Protein AF-A0A2X2TYK4-F1 (afdb_monomer_lite)

Sequence (127 aa):
MLWRKKDFTVAEMEEMENTLRNSKLYLLKLSADDEDLSEKLGLKVEYVTNMADDNEAELIPIDDSNYYGLIRLRKELKKHKFAYIHEIIHYIFDVGYGNKVDECFFRKKKGKTNSHEEQRTSTALPK

Secondary structure (DSSP, 8-state):
---------HHHHHHHHHHHHTSHHHHTT--TT-TTHHHHTTEEEEEES-S-TTEEEEEE--S-TT-SEEEEEEGGGGG-HHHHHHHHHHHHHHT-TT----S-EEEEPTTT---HHHHHHGGGS--

pLDDT: mean 83.26, std 15.0, range [35.66, 97.06]

Foldseek 3Di:
DPDDDDDDDPVRVVVVVVCCCPDPVNVLVDDLPDPCRQLSQQEAEEADQPDDPFFAKKWAFDPDPSHLTYIYGHNVCPVPSVVVVLVVVVCCVVANGPHHHPHMDTQGDAPSDPDPVSNVSNVPDDD

Structure (mmCIF, N/CA/C/O backbone):
data_AF-A0A2X2TYK4-F1
#
_entry.id   AF-A0A2X2TYK4-F1
#
loop_
_atom_site.group_PDB
_atom_site.id
_atom_site.type_symbol
_atom_site.label_atom_id
_atom_site.label_alt_id
_atom_site.label_comp_id
_atom_site.label_asym_id
_atom_site.label_entity_id
_atom_site.label_seq_id
_atom_site.pdbx_PDB_ins_code
_atom_site.Cartn_x
_atom_site.Cartn_y
_atom_site.Cartn_z
_atom_site.occupancy
_atom_site.B_iso_or_equiv
_atom_site.auth_seq_id
_atom_site.auth_comp_id
_atom_site.auth_asym_id
_atom_site.auth_atom_id
_atom_site.pdbx_PDB_model_num
ATOM 1 N N . MET A 1 1 ? -25.937 20.714 -7.834 1.00 42.22 1 MET A N 1
ATOM 2 C CA . MET A 1 1 ? -26.138 19.981 -6.566 1.00 42.22 1 MET A CA 1
ATOM 3 C C . MET A 1 1 ? -25.609 20.865 -5.441 1.00 42.22 1 MET A C 1
ATOM 5 O O . MET A 1 1 ? -24.405 21.082 -5.386 1.00 42.22 1 MET A O 1
ATOM 9 N N . LEU A 1 2 ? -26.482 21.482 -4.636 1.00 43.94 2 LEU A N 1
ATOM 10 C CA . LEU A 1 2 ? -26.050 22.226 -3.446 1.00 43.94 2 LEU A CA 1
ATOM 11 C C . LEU A 1 2 ? -25.621 21.205 -2.388 1.00 43.94 2 LEU A C 1
ATOM 13 O O . LEU A 1 2 ? -26.457 20.480 -1.853 1.00 43.94 2 LEU A O 1
ATOM 17 N N . TRP A 1 3 ? -24.322 21.125 -2.120 1.00 50.53 3 TRP A N 1
ATOM 18 C CA . TRP A 1 3 ? -23.776 20.299 -1.050 1.00 50.53 3 TRP A CA 1
ATOM 19 C C . TRP A 1 3 ? -24.193 20.903 0.294 1.00 50.53 3 TRP A C 1
ATOM 21 O O . TRP A 1 3 ? -23.653 21.925 0.714 1.00 50.53 3 TRP A O 1
ATOM 31 N N . ARG A 1 4 ? -25.177 20.299 0.970 1.00 53.25 4 ARG A N 1
ATOM 32 C CA . ARG A 1 4 ? -25.405 20.574 2.393 1.00 53.25 4 ARG A CA 1
ATOM 33 C C . ARG A 1 4 ? -24.221 19.995 3.160 1.00 53.25 4 ARG A C 1
ATOM 35 O O . ARG A 1 4 ? -23.976 18.793 3.071 1.00 53.25 4 ARG A O 1
ATOM 42 N N . LYS A 1 5 ? -23.494 20.833 3.905 1.00 59.41 5 LYS A N 1
ATOM 43 C CA . LYS A 1 5 ? -22.609 20.330 4.960 1.00 59.41 5 LYS A CA 1
ATOM 44 C C . LYS A 1 5 ? -23.482 19.514 5.910 1.00 59.41 5 LYS A C 1
ATOM 46 O O . LYS A 1 5 ? -24.524 19.992 6.351 1.00 59.41 5 LYS A O 1
ATOM 51 N N . LYS A 1 6 ? -23.111 18.255 6.119 1.00 72.12 6 LYS A N 1
ATOM 52 C CA . LYS A 1 6 ? -23.743 17.425 7.135 1.00 72.12 6 LYS A CA 1
ATOM 53 C C . LYS A 1 6 ? -23.176 17.908 8.466 1.00 72.12 6 LYS A C 1
ATOM 55 O O . LYS A 1 6 ? -21.982 17.745 8.702 1.00 72.12 6 LYS A O 1
ATOM 60 N N . ASP A 1 7 ? -24.001 18.570 9.264 1.00 79.88 7 ASP A N 1
ATOM 61 C CA . ASP A 1 7 ? -23.618 18.960 10.616 1.00 79.88 7 ASP A CA 1
ATOM 62 C C . ASP A 1 7 ? -23.748 17.715 11.497 1.00 79.88 7 ASP A C 1
ATOM 64 O O . ASP A 1 7 ? -24.847 17.192 11.681 1.00 79.88 7 ASP A O 1
ATOM 68 N N . PHE A 1 8 ? -22.611 17.192 11.955 1.00 81.44 8 PHE A N 1
ATOM 69 C CA . PHE A 1 8 ? -22.571 16.076 12.895 1.00 81.44 8 PHE A CA 1
ATOM 70 C C . PHE A 1 8 ? -22.896 16.590 14.296 1.00 81.44 8 PHE A C 1
ATOM 72 O O . PHE A 1 8 ? -22.438 17.658 14.706 1.00 81.44 8 PHE A O 1
ATOM 79 N N . THR A 1 9 ? -23.682 15.826 15.041 1.00 91.50 9 THR A N 1
ATOM 80 C CA . THR A 1 9 ? -23.889 16.068 16.468 1.00 91.50 9 THR A CA 1
ATOM 81 C C . THR A 1 9 ? -22.605 15.788 17.251 1.00 91.50 9 THR A C 1
ATOM 83 O O . THR A 1 9 ? -21.732 15.047 16.800 1.00 91.50 9 THR A O 1
ATOM 86 N N . VAL A 1 10 ? -22.499 16.349 18.460 1.00 87.69 10 VAL A N 1
ATOM 87 C CA . VAL A 1 10 ? -21.363 16.080 19.362 1.00 87.69 10 VAL A CA 1
ATOM 88 C C . VAL A 1 10 ? -21.214 14.579 19.622 1.00 87.69 10 VAL A C 1
ATOM 90 O O . VAL A 1 10 ? -20.110 14.059 19.528 1.00 87.69 10 VAL A O 1
ATOM 93 N N . ALA A 1 11 ? -22.324 13.871 19.851 1.00 91.06 11 ALA A N 1
ATOM 94 C CA . ALA A 1 11 ? -22.314 12.426 20.076 1.00 91.06 11 ALA A CA 1
ATOM 95 C C . ALA A 1 11 ? -21.783 11.642 18.860 1.00 91.06 11 ALA A C 1
ATOM 97 O O . ALA A 1 11 ? -20.964 10.743 19.026 1.00 91.06 11 ALA A O 1
ATOM 98 N N . GLU A 1 12 ? -22.191 12.007 17.638 1.00 90.06 12 GLU A N 1
ATOM 99 C CA . GLU A 1 12 ? -21.657 11.390 16.412 1.00 90.06 12 GLU A CA 1
ATOM 100 C C . GLU A 1 12 ? -20.154 11.662 16.253 1.00 90.06 12 GLU A C 1
ATOM 102 O O . GLU A 1 12 ? -19.401 10.777 15.851 1.00 90.06 12 GLU A O 1
ATOM 107 N N . MET A 1 13 ? -19.691 12.870 16.592 1.00 87.81 13 MET A N 1
ATOM 108 C CA . MET A 1 13 ? -18.264 13.198 16.554 1.00 87.81 13 MET A CA 1
ATOM 109 C C . MET A 1 13 ? -17.458 12.393 17.582 1.00 87.81 13 MET A C 1
ATOM 111 O O . MET A 1 13 ? -16.394 11.878 17.241 1.00 87.81 13 MET A O 1
ATOM 115 N N . GLU A 1 14 ? -17.967 12.247 18.807 1.00 90.38 14 GLU A N 1
ATOM 116 C CA . GLU A 1 14 ? -17.344 11.434 19.859 1.00 90.38 14 GLU A CA 1
ATOM 117 C C . GLU A 1 14 ? -17.278 9.951 19.465 1.00 90.38 14 GLU A C 1
ATOM 119 O O . GLU A 1 14 ? -16.253 9.296 19.659 1.00 90.38 14 GLU A O 1
ATOM 124 N N . GLU A 1 15 ? -18.339 9.410 18.862 1.00 92.19 15 GLU A N 1
ATOM 125 C CA . GLU A 1 15 ? -18.360 8.033 18.359 1.00 92.19 15 GLU A CA 1
ATOM 126 C C . GLU A 1 15 ? -17.332 7.821 17.237 1.00 92.19 15 GLU A C 1
ATOM 128 O O . GLU A 1 15 ? -16.580 6.839 17.248 1.00 92.19 15 GLU A O 1
ATOM 133 N N . MET A 1 16 ? -17.246 8.761 16.292 1.00 89.31 16 MET A N 1
ATOM 134 C CA . MET A 1 16 ? -16.255 8.721 15.217 1.00 89.31 16 MET A CA 1
ATOM 135 C C . MET A 1 16 ? -14.826 8.804 15.762 1.00 89.31 16 MET A C 1
ATOM 137 O O . MET A 1 16 ? -13.964 8.035 15.335 1.00 89.31 16 MET A O 1
ATOM 141 N N . GLU A 1 17 ? -14.566 9.691 16.725 1.00 87.94 17 GLU A N 1
ATOM 142 C CA . GLU A 1 17 ? -13.254 9.809 17.363 1.00 87.94 17 GLU A CA 1
ATOM 143 C C . GLU A 1 17 ? -12.870 8.516 18.093 1.00 87.94 17 GLU A C 1
ATOM 145 O O . GLU A 1 17 ? -11.757 8.014 17.920 1.00 87.94 17 GLU A O 1
ATOM 150 N N . ASN A 1 18 ? -13.799 7.927 18.848 1.00 88.69 18 ASN A N 1
ATOM 151 C CA . ASN A 1 18 ? -13.582 6.649 19.522 1.00 88.69 18 ASN A CA 1
ATOM 152 C C . ASN A 1 18 ? -13.309 5.520 18.523 1.00 88.69 18 ASN A C 1
ATOM 154 O O . ASN A 1 18 ? -12.397 4.718 18.725 1.00 88.69 18 ASN A O 1
ATOM 158 N N . THR A 1 19 ? -14.048 5.476 17.417 1.00 87.81 19 THR A N 1
ATOM 159 C CA . THR A 1 19 ? -13.835 4.491 16.349 1.00 87.81 19 THR A CA 1
ATOM 160 C C . THR A 1 19 ? -12.448 4.641 15.724 1.00 87.81 19 THR A C 1
ATOM 162 O O . THR A 1 19 ? -11.743 3.649 15.536 1.00 87.81 19 THR A O 1
ATOM 165 N N . LEU A 1 20 ? -12.010 5.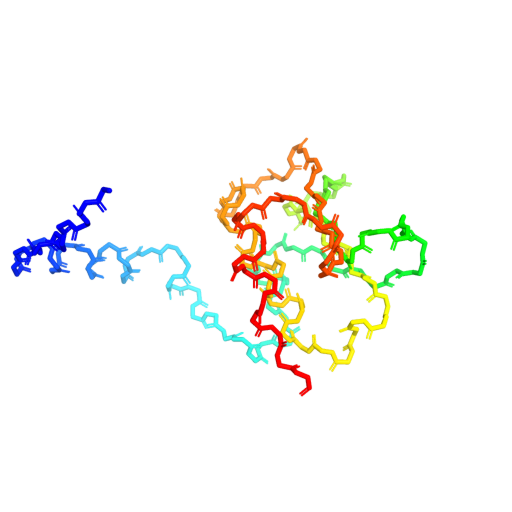876 15.462 1.00 84.12 20 LEU A N 1
ATOM 166 C CA . LEU A 1 20 ? -10.675 6.156 14.931 1.00 84.12 20 LEU A CA 1
ATOM 167 C C . LEU A 1 20 ? -9.576 5.749 15.918 1.00 84.12 20 LEU A C 1
ATOM 169 O O . LEU A 1 20 ? -8.656 5.027 15.527 1.00 84.12 20 LEU A O 1
ATOM 173 N N . ARG A 1 21 ? -9.691 6.144 17.192 1.00 84.94 21 ARG A N 1
ATOM 174 C CA . ARG A 1 21 ? -8.728 5.811 18.259 1.00 84.94 21 ARG A CA 1
ATOM 175 C C . ARG A 1 21 ? -8.597 4.307 18.499 1.00 84.94 21 ARG A C 1
ATOM 177 O O . ARG A 1 21 ? -7.520 3.838 18.852 1.00 84.94 21 ARG A O 1
ATOM 184 N N . ASN A 1 22 ? -9.673 3.555 18.289 1.00 85.31 22 ASN A N 1
ATOM 185 C CA . ASN A 1 22 ? -9.690 2.102 18.463 1.00 85.31 22 ASN A CA 1
ATOM 186 C C . ASN A 1 22 ? -9.404 1.331 17.164 1.00 85.31 22 ASN A C 1
ATOM 188 O O . ASN A 1 22 ? -9.393 0.099 17.165 1.00 85.31 22 ASN A O 1
ATOM 192 N N . SER A 1 23 ? -9.177 2.024 16.045 1.00 84.56 23 SER A N 1
ATOM 193 C CA . SER A 1 23 ? -8.880 1.372 14.771 1.00 84.56 23 SER A CA 1
ATOM 194 C C . SER A 1 23 ? -7.513 0.683 14.797 1.00 84.56 23 SER A C 1
ATOM 196 O O . SER A 1 23 ? -6.557 1.162 15.412 1.00 84.56 23 SER A O 1
ATOM 198 N N . LYS A 1 24 ? -7.390 -0.433 14.066 1.00 84.62 24 LYS A N 1
ATOM 199 C CA . LYS A 1 24 ? -6.125 -1.180 13.958 1.00 84.62 24 LYS A CA 1
ATOM 200 C C . LYS A 1 24 ? -4.972 -0.288 13.486 1.00 84.62 24 LYS A C 1
ATOM 202 O O . LYS A 1 24 ? -3.885 -0.375 14.040 1.00 84.62 24 LYS A O 1
ATOM 207 N N . LEU A 1 25 ? -5.223 0.593 12.513 1.00 84.19 25 LEU A N 1
ATOM 208 C CA . LEU A 1 25 ? -4.220 1.518 11.978 1.00 84.19 25 LEU A CA 1
ATOM 209 C C . LEU A 1 25 ? -3.740 2.540 13.019 1.00 84.19 25 LEU A C 1
ATOM 211 O O . LEU A 1 25 ? -2.542 2.796 13.103 1.00 84.19 25 LEU A O 1
ATOM 215 N N . TYR A 1 26 ? -4.641 3.089 13.842 1.00 83.88 26 TYR A N 1
ATOM 216 C CA . TYR A 1 26 ? -4.265 4.037 14.898 1.00 83.88 26 TYR A CA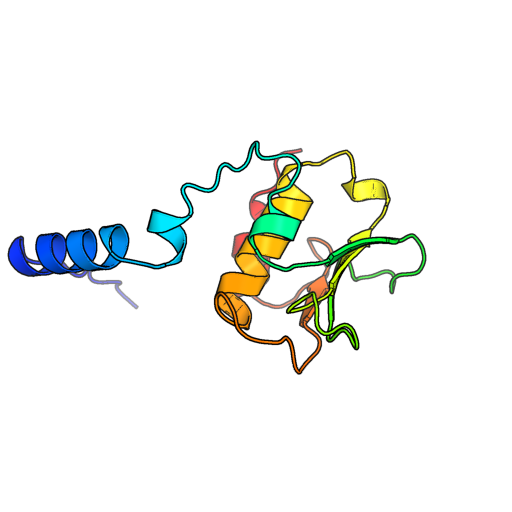 1
ATOM 217 C C . TYR A 1 26 ? -3.365 3.385 15.957 1.00 83.88 26 TYR A C 1
ATOM 219 O O . TYR A 1 26 ? -2.388 3.982 16.414 1.00 83.88 26 TYR A O 1
ATOM 227 N N . LEU A 1 27 ? -3.648 2.129 16.312 1.00 85.38 27 LEU A N 1
ATOM 228 C CA . LEU A 1 27 ? -2.880 1.384 17.312 1.00 85.38 27 LEU A CA 1
ATOM 229 C C . LEU A 1 27 ? -1.454 1.035 16.860 1.00 85.38 27 LEU A C 1
ATOM 231 O O . LEU A 1 27 ? -0.576 0.894 17.710 1.00 85.38 27 LEU A O 1
ATOM 235 N N . LEU A 1 28 ? -1.203 0.946 15.550 1.00 84.25 28 LEU A N 1
ATOM 236 C CA . LEU A 1 28 ? 0.132 0.684 14.997 1.00 84.25 28 LEU A CA 1
ATOM 237 C C . LEU A 1 28 ? 1.099 1.864 15.159 1.00 84.25 28 LEU A C 1
ATOM 239 O O . LEU A 1 28 ? 2.299 1.671 14.989 1.00 84.25 28 LEU A O 1
ATOM 243 N N . LYS A 1 29 ? 0.598 3.066 15.493 1.00 83.62 29 LYS A N 1
ATOM 244 C CA . LYS A 1 29 ? 1.404 4.289 15.675 1.00 83.62 29 LYS A CA 1
ATOM 245 C C . LYS A 1 29 ? 2.377 4.542 14.514 1.00 83.62 29 LYS A C 1
ATOM 247 O O . LYS A 1 29 ? 3.541 4.867 14.731 1.00 83.62 29 LYS A O 1
ATOM 252 N N . LEU A 1 30 ? 1.884 4.370 13.290 1.00 86.25 30 LEU A N 1
ATOM 253 C CA . LEU A 1 30 ? 2.672 4.530 12.071 1.00 86.25 30 LEU A CA 1
ATOM 254 C C . LEU A 1 30 ? 3.101 5.986 11.891 1.00 86.25 30 LEU A C 1
ATOM 256 O O . LEU A 1 30 ? 2.288 6.900 12.053 1.00 86.25 30 LEU A O 1
ATOM 260 N N . SER A 1 31 ? 4.351 6.190 11.489 1.00 86.06 31 SER A N 1
ATOM 261 C CA . SER A 1 31 ? 4.833 7.484 11.016 1.00 86.06 31 SER A CA 1
ATOM 262 C C . SER A 1 31 ? 5.110 7.431 9.519 1.00 86.06 31 SER A C 1
ATOM 264 O O . SER A 1 31 ? 5.665 6.463 9.007 1.00 86.06 31 SER A O 1
ATOM 266 N N . ALA A 1 32 ? 4.806 8.521 8.814 1.00 81.56 32 ALA A N 1
ATOM 267 C CA . ALA A 1 32 ? 5.272 8.725 7.441 1.00 81.56 32 ALA A CA 1
ATOM 268 C C . ALA A 1 32 ? 6.809 8.703 7.340 1.00 81.56 32 A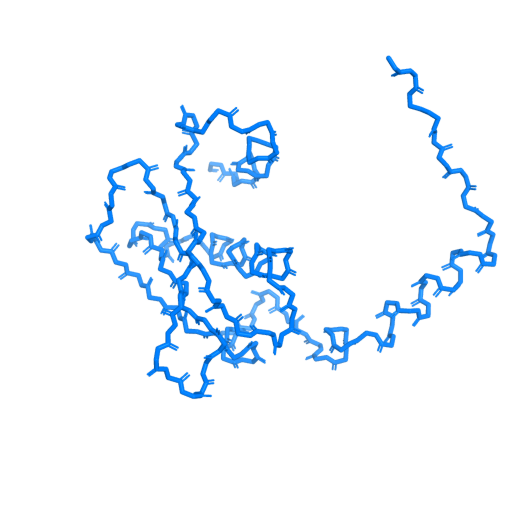LA A C 1
ATOM 270 O O . ALA A 1 32 ? 7.358 8.514 6.254 1.00 81.56 32 ALA A O 1
ATOM 271 N N . ASP A 1 33 ? 7.498 8.908 8.467 1.00 84.94 33 ASP A N 1
ATOM 272 C CA . ASP A 1 33 ? 8.950 8.893 8.546 1.00 84.94 33 ASP A CA 1
ATOM 273 C C . ASP A 1 33 ? 9.573 7.534 8.854 1.00 84.94 33 ASP A C 1
ATOM 275 O O . ASP A 1 33 ? 10.794 7.421 8.771 1.00 84.94 33 ASP A O 1
ATOM 279 N N . ASP A 1 34 ? 8.760 6.514 9.121 1.00 86.06 34 ASP A N 1
ATOM 280 C CA . ASP A 1 34 ? 9.236 5.158 9.371 1.00 86.06 34 ASP A CA 1
ATOM 281 C C . ASP A 1 34 ? 9.933 4.585 8.126 1.00 86.06 34 ASP A C 1
ATOM 283 O O . ASP A 1 34 ? 9.336 4.478 7.051 1.00 86.06 34 ASP A O 1
ATOM 287 N N . GLU A 1 35 ? 11.203 4.192 8.271 1.00 84.12 35 GLU A N 1
ATOM 288 C CA . GLU A 1 35 ? 11.974 3.566 7.184 1.00 84.12 35 GLU A CA 1
ATOM 289 C C . GLU A 1 35 ? 11.363 2.223 6.754 1.00 84.12 35 GLU A C 1
ATOM 291 O O . GLU A 1 35 ? 11.384 1.875 5.575 1.00 84.12 35 GLU A O 1
ATOM 296 N N . ASP A 1 36 ? 10.750 1.517 7.703 1.00 87.06 36 ASP A N 1
ATOM 297 C CA . ASP A 1 36 ? 10.128 0.199 7.577 1.00 87.06 36 ASP A CA 1
ATOM 298 C C . ASP A 1 36 ? 8.593 0.265 7.441 1.00 87.06 36 ASP A C 1
ATOM 300 O O . ASP A 1 36 ? 7.902 -0.727 7.669 1.00 87.06 36 ASP A O 1
ATOM 304 N N . LEU A 1 37 ? 8.024 1.423 7.072 1.00 91.38 37 LEU A N 1
ATOM 305 C CA . LEU A 1 37 ? 6.567 1.637 7.051 1.00 91.38 37 LEU A CA 1
ATOM 306 C C . LEU A 1 37 ? 5.795 0.552 6.275 1.00 91.38 37 LEU A C 1
ATOM 308 O O . LEU A 1 37 ? 4.707 0.148 6.680 1.00 91.38 37 LEU A O 1
ATOM 312 N N . SER A 1 38 ? 6.345 0.072 5.161 1.00 91.25 38 SER A N 1
ATOM 313 C CA . SER A 1 38 ? 5.702 -0.936 4.312 1.00 91.25 38 SER A CA 1
ATOM 314 C C . SER A 1 38 ? 5.788 -2.305 4.945 1.00 91.25 38 SER A C 1
ATOM 316 O O . SER A 1 38 ? 4.791 -3.015 4.950 1.00 91.25 38 SER A O 1
ATOM 318 N N . GLU A 1 39 ? 6.918 -2.644 5.559 1.00 91.75 39 GLU A N 1
ATOM 319 C CA . GLU A 1 39 ? 7.084 -3.894 6.297 1.00 91.75 39 GLU A CA 1
ATOM 320 C C . GLU A 1 39 ? 6.118 -3.962 7.484 1.00 91.75 39 GLU A C 1
ATOM 322 O O . GLU A 1 39 ? 5.423 -4.964 7.647 1.00 91.75 39 GLU A O 1
ATOM 327 N N . LYS A 1 40 ? 5.962 -2.865 8.240 1.00 91.62 40 LYS A N 1
ATOM 328 C CA . LYS A 1 40 ? 4.949 -2.744 9.308 1.00 91.62 40 LYS A CA 1
ATOM 329 C C . LYS A 1 40 ? 3.523 -2.959 8.807 1.00 91.62 40 LYS A C 1
ATOM 331 O O . LYS A 1 40 ? 2.668 -3.435 9.551 1.00 91.62 40 LYS A O 1
ATOM 336 N N . LEU A 1 41 ? 3.262 -2.597 7.555 1.00 92.69 41 LEU A N 1
ATOM 337 C CA . LEU A 1 41 ? 1.975 -2.783 6.891 1.00 92.69 41 LEU A CA 1
ATOM 338 C C . LEU A 1 41 ? 1.871 -4.112 6.132 1.00 92.69 41 LEU A C 1
ATOM 340 O O . LEU A 1 41 ? 0.832 -4.371 5.528 1.00 92.69 41 LEU A O 1
ATOM 344 N N . GLY A 1 42 ? 2.912 -4.952 6.159 1.00 94.19 42 GLY A N 1
ATOM 345 C CA . GLY A 1 42 ? 2.974 -6.203 5.411 1.00 94.19 42 GLY A CA 1
ATOM 346 C C . GLY A 1 42 ? 2.927 -5.992 3.898 1.00 94.19 42 GLY A C 1
ATOM 347 O O . GLY A 1 42 ? 2.334 -6.790 3.188 1.00 94.19 42 GLY A O 1
ATOM 348 N N . LEU A 1 43 ? 3.500 -4.913 3.377 1.00 95.62 43 LEU A N 1
ATOM 349 C CA . LEU A 1 43 ? 3.559 -4.605 1.950 1.00 95.62 43 LEU A CA 1
ATOM 350 C C . LEU A 1 43 ? 4.990 -4.727 1.445 1.00 95.62 43 LEU A C 1
ATOM 352 O O . LEU A 1 43 ? 5.935 -4.315 2.116 1.00 95.62 43 LEU A O 1
ATOM 356 N N . LYS A 1 44 ? 5.147 -5.250 0.232 1.00 96.00 44 LYS A N 1
ATOM 357 C CA . LYS A 1 44 ? 6.430 -5.236 -0.468 1.00 96.00 44 LYS A CA 1
ATOM 358 C C . LYS A 1 44 ? 6.467 -4.046 -1.414 1.00 96.00 44 LYS A C 1
ATOM 360 O O . LYS A 1 44 ? 5.479 -3.778 -2.094 1.00 96.00 44 LYS A O 1
ATOM 365 N N . VAL A 1 45 ? 7.601 -3.352 -1.489 1.00 94.75 45 VAL A N 1
ATOM 366 C CA . VAL A 1 45 ? 7.779 -2.215 -2.402 1.00 94.75 45 VAL A CA 1
ATOM 367 C C . VAL A 1 45 ? 8.999 -2.400 -3.284 1.00 94.75 45 VAL A C 1
ATOM 369 O O . VAL A 1 45 ? 10.098 -2.671 -2.805 1.00 94.75 45 VAL A O 1
ATOM 372 N N . GLU A 1 46 ? 8.814 -2.202 -4.586 1.00 95.31 46 GLU A N 1
ATOM 373 C CA . GLU A 1 46 ? 9.872 -2.308 -5.584 1.00 95.31 46 GLU A CA 1
ATOM 374 C C . GLU A 1 46 ? 9.906 -1.082 -6.500 1.00 95.31 46 GLU A C 1
ATOM 376 O O . GLU A 1 46 ? 8.882 -0.591 -6.975 1.00 95.31 46 GLU A O 1
ATOM 381 N N . TYR A 1 47 ? 11.116 -0.601 -6.790 1.00 93.81 47 TYR A N 1
ATOM 382 C CA . TYR A 1 47 ? 11.349 0.485 -7.739 1.00 93.81 47 TYR A CA 1
ATOM 383 C C . TYR A 1 47 ? 11.828 -0.080 -9.074 1.00 93.81 47 TYR A C 1
ATOM 385 O O . TYR A 1 47 ? 12.937 -0.610 -9.168 1.00 93.81 47 TYR A O 1
ATOM 393 N N . VAL A 1 48 ? 11.013 0.067 -10.114 1.00 94.25 48 VAL A N 1
ATOM 394 C CA . VAL A 1 48 ? 11.189 -0.604 -11.406 1.00 94.25 48 VAL A CA 1
ATOM 395 C C . VAL A 1 48 ? 11.360 0.383 -12.558 1.00 94.25 48 VAL A C 1
ATOM 397 O O . VAL A 1 48 ? 10.888 1.519 -12.514 1.00 94.25 48 VAL A O 1
ATOM 400 N N . THR A 1 49 ? 12.049 -0.049 -13.613 1.00 90.75 49 THR A N 1
ATOM 401 C CA . THR A 1 49 ? 12.186 0.705 -14.874 1.00 90.75 49 THR A CA 1
ATOM 402 C C . THR A 1 49 ? 11.279 0.160 -15.979 1.00 90.75 49 THR A C 1
ATOM 404 O O . THR A 1 49 ? 10.956 0.875 -16.922 1.00 90.75 49 THR A O 1
ATOM 407 N N . ASN A 1 50 ? 10.838 -1.094 -15.857 1.00 86.75 50 ASN A N 1
ATOM 408 C CA . ASN A 1 50 ? 9.985 -1.799 -16.809 1.00 86.75 50 ASN A CA 1
ATOM 409 C C . ASN A 1 50 ? 8.503 -1.693 -16.411 1.00 86.75 50 ASN A C 1
ATOM 411 O O . ASN A 1 50 ? 7.906 -2.626 -15.870 1.00 86.75 50 ASN A O 1
ATOM 415 N N . MET A 1 51 ? 7.916 -0.527 -16.673 1.00 86.50 51 MET A N 1
ATOM 416 C CA . MET A 1 51 ? 6.498 -0.247 -16.449 1.00 86.50 51 MET A CA 1
ATOM 417 C C . MET A 1 51 ? 5.912 0.445 -17.681 1.00 86.50 51 MET A C 1
ATOM 419 O O . MET A 1 51 ? 6.586 1.297 -18.269 1.00 86.50 51 MET A O 1
ATOM 423 N N . ALA A 1 52 ? 4.669 0.109 -18.048 1.00 82.75 52 ALA A N 1
ATOM 424 C CA . ALA A 1 52 ? 3.961 0.714 -19.179 1.00 82.75 52 ALA A CA 1
ATOM 425 C C . ALA A 1 52 ? 4.019 2.245 -19.120 1.00 82.75 52 ALA A C 1
ATOM 427 O O . ALA A 1 52 ? 3.770 2.821 -18.063 1.00 82.75 52 ALA A O 1
ATOM 428 N N . ASP A 1 53 ? 4.350 2.899 -20.237 1.00 76.00 53 ASP A N 1
ATOM 429 C CA . ASP A 1 53 ? 4.756 4.314 -20.283 1.00 76.00 53 ASP A CA 1
ATOM 430 C C . ASP A 1 53 ? 3.790 5.286 -19.606 1.00 76.00 53 ASP A C 1
ATOM 432 O O . ASP A 1 53 ? 4.237 6.265 -19.008 1.00 76.00 53 ASP A O 1
ATOM 436 N N . ASP A 1 54 ? 2.490 5.008 -19.635 1.00 84.06 54 ASP A N 1
ATOM 437 C CA . ASP A 1 54 ? 1.482 5.868 -19.015 1.00 84.06 54 ASP A CA 1
ATOM 438 C C . ASP A 1 54 ? 1.255 5.597 -17.521 1.00 84.06 54 ASP A C 1
ATOM 440 O O . ASP A 1 54 ? 0.616 6.413 -16.863 1.00 84.06 54 ASP A O 1
ATOM 444 N N . ASN A 1 55 ? 1.766 4.495 -16.969 1.00 85.88 55 ASN A N 1
ATOM 445 C CA . ASN A 1 55 ? 1.672 4.175 -15.542 1.00 85.88 55 ASN A CA 1
ATOM 446 C C . ASN A 1 55 ? 2.836 4.814 -14.773 1.00 85.88 55 ASN A C 1
ATOM 448 O O . ASN A 1 55 ? 3.934 4.947 -15.316 1.00 85.88 55 ASN A O 1
ATOM 452 N N . GLU A 1 56 ? 2.617 5.200 -13.521 1.00 88.75 56 GLU A N 1
ATOM 453 C CA . GLU A 1 56 ? 3.643 5.681 -12.583 1.00 88.75 56 GLU A CA 1
ATOM 454 C C . GLU A 1 56 ? 3.816 4.773 -11.358 1.00 88.75 56 GLU A C 1
ATOM 456 O O . GLU A 1 56 ? 4.930 4.671 -10.831 1.00 88.75 56 GLU A O 1
ATOM 461 N N . ALA A 1 57 ? 2.751 4.064 -10.979 1.00 92.56 57 ALA A N 1
ATOM 462 C CA . ALA A 1 57 ? 2.753 3.038 -9.949 1.00 92.56 57 ALA A CA 1
ATOM 463 C C . ALA A 1 57 ? 1.722 1.937 -10.252 1.00 92.56 57 ALA A C 1
ATOM 465 O O . ALA A 1 57 ? 0.789 2.135 -11.035 1.00 92.56 57 ALA A O 1
ATOM 466 N N . GLU A 1 58 ? 1.918 0.766 -9.654 1.00 94.44 58 GLU A N 1
ATOM 467 C CA . GLU A 1 58 ? 1.039 -0.398 -9.770 1.00 94.44 58 GLU A CA 1
ATOM 468 C C . GLU A 1 58 ? 0.978 -1.112 -8.416 1.00 94.44 58 GLU A C 1
ATOM 470 O O . GLU A 1 58 ? 2.017 -1.369 -7.808 1.00 94.44 58 GLU A O 1
ATOM 475 N N . LEU A 1 59 ? -0.220 -1.466 -7.965 1.00 95.56 59 LEU A N 1
ATOM 476 C CA . LEU A 1 59 ? -0.448 -2.369 -6.844 1.00 95.56 59 LEU A CA 1
ATOM 477 C C . LEU A 1 59 ? -0.912 -3.701 -7.424 1.00 95.56 59 LEU A C 1
ATOM 479 O O . LEU A 1 59 ? -1.930 -3.746 -8.112 1.00 95.56 59 LEU A O 1
ATOM 483 N N . ILE A 1 60 ? -0.153 -4.766 -7.188 1.00 95.88 60 ILE A N 1
ATOM 484 C CA . ILE A 1 60 ? -0.417 -6.077 -7.786 1.00 95.88 60 ILE A CA 1
ATOM 485 C C . ILE A 1 60 ? -0.422 -7.193 -6.733 1.00 95.88 60 ILE A C 1
ATOM 487 O O . ILE A 1 60 ? 0.224 -7.053 -5.683 1.00 95.88 60 ILE A O 1
ATOM 491 N N . PRO A 1 61 ? -1.102 -8.319 -7.018 1.00 96.62 61 PRO A N 1
ATOM 492 C CA . PRO A 1 61 ? -1.002 -9.525 -6.210 1.00 96.62 61 PRO A CA 1
ATOM 493 C C . PRO A 1 61 ? 0.441 -10.026 -6.117 1.00 96.62 61 PRO A C 1
ATOM 495 O O . PRO A 1 61 ? 1.221 -9.910 -7.067 1.00 96.62 61 PRO A O 1
ATOM 498 N N . ILE A 1 62 ? 0.788 -10.618 -4.975 1.00 95.19 62 ILE A N 1
ATOM 499 C CA . ILE A 1 62 ? 2.090 -11.248 -4.750 1.00 95.19 62 ILE A CA 1
ATOM 500 C C . ILE A 1 62 ? 1.910 -12.657 -4.185 1.00 95.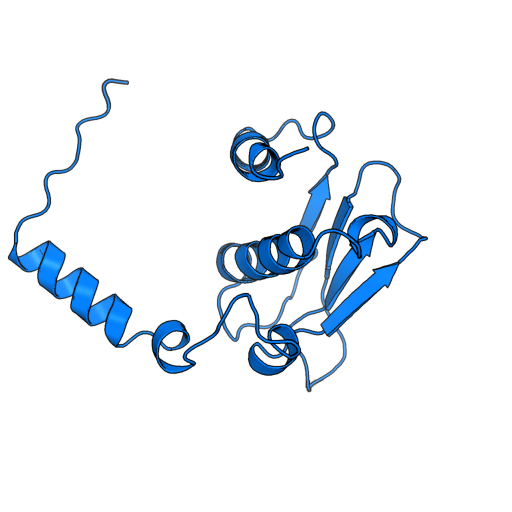19 62 ILE A C 1
ATOM 502 O O . ILE A 1 62 ? 1.188 -12.863 -3.206 1.00 95.19 62 ILE A O 1
ATOM 506 N N . ASP A 1 63 ? 2.614 -13.617 -4.784 1.00 92.12 63 ASP A N 1
ATOM 507 C CA . ASP A 1 63 ? 2.701 -15.001 -4.308 1.00 92.12 63 ASP A CA 1
ATOM 508 C C . ASP A 1 63 ? 3.779 -15.134 -3.216 1.00 92.12 63 ASP A C 1
ATOM 510 O O . ASP A 1 63 ? 4.768 -15.851 -3.340 1.00 92.12 63 ASP A O 1
ATOM 514 N N . ASP A 1 64 ? 3.633 -14.332 -2.162 1.00 91.94 64 ASP A N 1
ATOM 515 C CA . ASP A 1 64 ? 4.466 -14.376 -0.961 1.00 91.94 64 ASP A CA 1
ATOM 516 C C . ASP A 1 64 ? 3.549 -14.283 0.259 1.00 91.94 64 ASP A C 1
ATOM 518 O O . ASP A 1 64 ? 2.789 -13.323 0.424 1.00 91.94 64 ASP A O 1
ATOM 522 N N . SER A 1 65 ? 3.583 -15.293 1.127 1.00 90.06 65 SER A N 1
ATOM 523 C CA . SER A 1 65 ? 2.742 -15.339 2.325 1.00 90.06 65 SER A CA 1
ATOM 524 C C . SER A 1 65 ? 3.074 -14.243 3.338 1.00 90.06 65 SER A C 1
ATOM 526 O O . SER A 1 65 ? 2.226 -13.928 4.168 1.00 90.06 65 SER A O 1
ATOM 528 N N . ASN A 1 66 ? 4.269 -13.650 3.270 1.00 93.44 66 ASN A N 1
ATOM 529 C CA . ASN A 1 66 ? 4.710 -12.615 4.205 1.00 93.44 66 ASN A CA 1
ATOM 530 C C . ASN A 1 66 ? 4.138 -11.228 3.888 1.00 93.44 66 ASN A C 1
ATOM 532 O O . ASN A 1 66 ? 4.161 -10.355 4.753 1.00 93.44 66 ASN A O 1
ATOM 536 N N . TYR A 1 67 ? 3.623 -11.018 2.672 1.00 96.44 67 TYR A N 1
ATOM 537 C CA . TYR A 1 67 ? 3.168 -9.706 2.214 1.00 96.44 67 TYR A CA 1
ATOM 538 C C . TYR A 1 67 ? 1.745 -9.745 1.669 1.00 96.44 67 TYR A C 1
ATOM 540 O O . TYR A 1 67 ? 1.402 -10.608 0.872 1.00 96.44 67 TYR A O 1
ATOM 548 N N . TYR A 1 68 ? 0.914 -8.776 2.026 1.00 96.88 68 TYR A N 1
ATOM 549 C CA . TYR A 1 68 ? -0.445 -8.620 1.521 1.00 96.88 68 TYR A CA 1
ATOM 550 C C . TYR A 1 68 ? -0.501 -8.199 0.048 1.00 96.88 68 TYR A C 1
ATOM 552 O O . TYR A 1 68 ? -1.453 -8.542 -0.644 1.00 96.88 68 TYR A O 1
ATOM 560 N N . GLY A 1 69 ? 0.522 -7.510 -0.452 1.00 96.69 69 GLY A N 1
ATOM 561 C CA . GLY A 1 69 ? 0.585 -7.048 -1.835 1.00 96.69 69 GLY A CA 1
ATOM 562 C C . GLY A 1 69 ? 1.947 -6.471 -2.200 1.00 96.69 69 GLY A C 1
ATOM 563 O O . GLY A 1 69 ? 2.797 -6.249 -1.330 1.00 96.69 69 GLY A O 1
ATOM 564 N N . LEU A 1 70 ? 2.139 -6.224 -3.495 1.00 97.06 70 LEU A N 1
ATOM 565 C CA . LEU A 1 70 ? 3.347 -5.620 -4.047 1.00 97.06 70 LEU A CA 1
ATOM 566 C C . LEU A 1 70 ? 3.024 -4.269 -4.689 1.00 97.06 70 LEU A C 1
ATOM 568 O O . LEU A 1 70 ? 2.295 -4.198 -5.675 1.00 97.06 70 LEU A O 1
ATOM 572 N N . ILE A 1 71 ? 3.627 -3.209 -4.155 1.00 96.19 71 ILE A N 1
ATOM 573 C CA . ILE A 1 71 ? 3.640 -1.876 -4.756 1.00 96.19 71 ILE A CA 1
ATOM 574 C C . ILE A 1 71 ? 4.873 -1.765 -5.652 1.00 96.19 71 ILE A C 1
ATOM 576 O O . ILE A 1 71 ? 6.013 -1.829 -5.188 1.00 96.19 71 ILE A O 1
ATOM 580 N N . ARG A 1 72 ? 4.658 -1.543 -6.945 1.00 95.69 72 ARG A N 1
ATOM 581 C CA . ARG A 1 72 ? 5.711 -1.223 -7.909 1.00 95.69 72 ARG A CA 1
ATOM 582 C C . ARG A 1 72 ? 5.629 0.254 -8.241 1.00 95.69 72 ARG A C 1
ATOM 584 O O . ARG A 1 72 ? 4.616 0.719 -8.744 1.00 95.69 72 ARG A O 1
ATOM 591 N N . LEU A 1 73 ? 6.711 0.985 -8.011 1.00 93.75 73 LEU A N 1
ATOM 592 C CA . LEU A 1 73 ? 6.843 2.392 -8.381 1.00 93.75 73 LEU A CA 1
ATOM 593 C C . LEU A 1 73 ? 7.887 2.547 -9.475 1.00 93.75 73 LEU A C 1
ATOM 595 O O . LEU A 1 73 ? 8.883 1.822 -9.526 1.00 93.75 73 LEU A O 1
ATOM 599 N N . ARG A 1 74 ? 7.720 3.559 -10.320 1.00 91.56 74 ARG A N 1
ATOM 600 C CA . ARG A 1 74 ? 8.791 3.982 -11.221 1.00 91.56 74 ARG A CA 1
ATOM 601 C C . ARG A 1 74 ? 10.055 4.377 -10.462 1.00 91.56 74 ARG A C 1
ATOM 603 O O . ARG A 1 74 ? 10.003 5.107 -9.473 1.00 91.56 74 ARG A O 1
ATOM 610 N N . LYS A 1 75 ? 11.217 3.937 -10.948 1.00 91.56 75 LYS A N 1
ATOM 611 C CA . LYS A 1 75 ? 12.520 4.194 -10.312 1.00 91.56 75 LYS A CA 1
ATOM 612 C C . LYS A 1 75 ? 12.805 5.685 -10.109 1.00 91.56 75 LYS A C 1
ATOM 614 O O . LYS A 1 75 ? 13.424 6.056 -9.114 1.00 91.56 75 LYS A O 1
ATOM 619 N N . GLU A 1 76 ? 12.321 6.543 -11.003 1.00 88.88 76 GLU A N 1
ATOM 620 C CA . GLU A 1 76 ? 12.459 7.999 -10.911 1.00 88.88 76 GLU A CA 1
ATOM 621 C C . GLU A 1 76 ? 11.753 8.589 -9.680 1.00 88.88 76 GLU A C 1
ATOM 623 O O . GLU A 1 76 ? 12.158 9.646 -9.193 1.00 88.88 76 GLU A O 1
ATOM 628 N N . LEU A 1 77 ? 10.733 7.899 -9.154 1.00 87.69 77 LEU A N 1
ATOM 629 C CA . LEU A 1 77 ? 9.968 8.316 -7.980 1.00 87.69 77 LEU A CA 1
ATOM 630 C C . LEU A 1 77 ? 10.680 8.027 -6.659 1.00 87.69 77 LEU A C 1
ATOM 632 O O . LEU A 1 77 ? 10.268 8.555 -5.633 1.00 87.69 77 LEU A O 1
ATOM 636 N N . LYS A 1 78 ? 11.788 7.275 -6.662 1.00 87.62 78 LYS A N 1
ATOM 637 C CA . LYS A 1 78 ? 12.538 6.941 -5.438 1.00 87.62 78 LYS A CA 1
ATOM 638 C C . LYS A 1 78 ? 13.014 8.170 -4.656 1.00 87.62 78 LYS A C 1
ATOM 640 O O . LYS A 1 78 ? 13.158 8.115 -3.442 1.00 87.62 78 LYS A O 1
ATOM 645 N N . LYS A 1 79 ? 13.240 9.294 -5.343 1.00 86.00 79 LYS A N 1
ATOM 646 C CA . LYS A 1 79 ? 13.611 10.577 -4.719 1.00 86.00 79 LYS A CA 1
ATOM 647 C C . LYS A 1 79 ? 12.439 11.282 -4.020 1.00 86.00 79 LYS A C 1
ATOM 649 O O . LYS A 1 79 ? 12.657 12.223 -3.266 1.00 86.00 79 LYS A O 1
ATOM 654 N N . HIS A 1 80 ? 11.206 10.854 -4.282 1.00 86.12 80 HIS A N 1
ATOM 655 C CA . HIS A 1 80 ? 9.983 11.449 -3.762 1.00 86.12 80 HIS A CA 1
ATOM 656 C C . HIS A 1 80 ? 9.378 10.534 -2.697 1.00 86.12 80 HIS A C 1
ATOM 658 O O . HIS A 1 80 ? 8.548 9.681 -3.000 1.00 86.12 80 HIS A O 1
ATOM 664 N N . LYS A 1 81 ? 9.751 10.749 -1.430 1.00 81.06 81 LYS A N 1
ATOM 665 C CA . LYS A 1 81 ? 9.245 9.968 -0.284 1.00 81.06 81 LYS A CA 1
ATOM 666 C C . LYS A 1 81 ? 7.713 9.865 -0.261 1.00 81.06 81 LYS A C 1
ATOM 668 O O . LYS A 1 81 ? 7.165 8.812 0.047 1.00 81.06 81 LYS A O 1
ATOM 673 N N . PHE A 1 82 ? 7.030 10.941 -0.654 1.00 85.88 82 PHE A N 1
ATOM 674 C CA . PHE A 1 82 ? 5.572 10.979 -0.690 1.00 85.88 82 PHE A CA 1
ATOM 675 C C . PHE A 1 82 ? 4.954 10.049 -1.738 1.00 85.88 82 PHE A C 1
ATOM 677 O O . PHE A 1 82 ? 3.853 9.578 -1.507 1.00 85.88 82 PHE A O 1
ATOM 684 N N . ALA A 1 83 ? 5.635 9.741 -2.849 1.00 86.75 83 ALA A N 1
ATOM 685 C CA . ALA A 1 83 ? 5.079 8.856 -3.878 1.00 86.75 83 ALA A CA 1
ATOM 686 C C . ALA A 1 83 ? 4.794 7.461 -3.308 1.00 86.75 83 ALA A C 1
ATOM 688 O O . ALA A 1 83 ? 3.714 6.917 -3.475 1.00 86.75 83 ALA A O 1
ATOM 689 N N . TYR A 1 84 ? 5.738 6.923 -2.543 1.00 88.25 84 TYR A N 1
ATOM 690 C CA . TYR A 1 84 ? 5.574 5.643 -1.867 1.00 88.25 84 TYR A CA 1
ATOM 691 C C . TYR A 1 84 ? 4.474 5.668 -0.787 1.00 88.25 84 TYR A C 1
ATOM 693 O O . TYR A 1 84 ? 3.658 4.752 -0.717 1.00 88.25 84 TYR A O 1
ATOM 701 N N . ILE A 1 85 ? 4.409 6.732 0.021 1.00 90.62 85 ILE A N 1
ATOM 702 C CA . ILE A 1 85 ? 3.355 6.896 1.037 1.00 90.62 85 ILE A CA 1
ATOM 703 C C . ILE A 1 85 ? 1.976 7.004 0.373 1.00 90.62 85 ILE A C 1
ATOM 705 O O . ILE A 1 85 ? 1.001 6.449 0.873 1.00 90.62 85 ILE A O 1
ATOM 709 N N . HIS A 1 86 ? 1.894 7.695 -0.763 1.00 89.19 86 HIS A N 1
ATOM 710 C CA . HIS A 1 86 ? 0.669 7.843 -1.539 1.00 89.19 86 HIS A CA 1
ATOM 711 C C . HIS A 1 86 ? 0.126 6.485 -1.998 1.00 89.19 86 HIS A C 1
ATOM 713 O O . HIS A 1 86 ? -1.061 6.217 -1.837 1.00 89.19 86 HIS A O 1
ATOM 719 N N . GLU A 1 87 ? 1.000 5.590 -2.460 1.00 92.44 87 GLU A N 1
ATOM 720 C CA . GLU A 1 87 ? 0.591 4.241 -2.863 1.00 92.44 87 GLU A CA 1
ATOM 721 C C . GLU A 1 87 ? 0.162 3.362 -1.682 1.00 92.44 87 GLU A C 1
ATOM 723 O O . GLU A 1 87 ? -0.762 2.561 -1.811 1.00 92.44 87 GLU A O 1
ATOM 728 N N . ILE A 1 88 ? 0.759 3.543 -0.501 1.00 93.06 88 ILE A N 1
ATOM 729 C CA . ILE A 1 88 ? 0.271 2.894 0.726 1.00 93.06 88 ILE A CA 1
ATOM 730 C C . ILE A 1 88 ? -1.149 3.358 1.060 1.00 93.06 88 ILE A C 1
ATOM 732 O O . ILE A 1 88 ? -2.002 2.544 1.417 1.00 93.06 88 ILE A O 1
ATOM 736 N N . ILE A 1 89 ? -1.408 4.663 0.956 1.00 90.69 89 ILE A N 1
ATOM 737 C CA . ILE A 1 89 ? -2.741 5.224 1.186 1.00 90.69 89 ILE A CA 1
ATOM 738 C C . ILE A 1 89 ? -3.731 4.627 0.181 1.00 90.69 89 ILE A C 1
ATOM 740 O O . ILE A 1 89 ? -4.819 4.219 0.583 1.00 90.69 89 ILE A O 1
ATOM 744 N N . HIS A 1 90 ? -3.343 4.516 -1.092 1.00 90.88 90 HIS A N 1
ATOM 745 C CA . HIS A 1 90 ? -4.154 3.852 -2.107 1.00 90.88 90 HIS A CA 1
ATOM 746 C C . HIS A 1 90 ? -4.481 2.410 -1.731 1.00 90.88 90 HIS A C 1
ATOM 748 O O . HIS A 1 90 ? -5.660 2.095 -1.648 1.00 90.88 90 HIS A O 1
ATOM 754 N N . TYR A 1 91 ? -3.500 1.584 -1.358 1.00 93.94 91 TYR A N 1
ATOM 755 C CA . TYR A 1 91 ? -3.768 0.223 -0.876 1.00 93.94 91 TYR A CA 1
ATOM 756 C C . TYR A 1 91 ? -4.820 0.181 0.248 1.00 93.94 91 TYR A C 1
ATOM 758 O O . TYR A 1 91 ? -5.739 -0.638 0.215 1.00 93.94 91 TYR A O 1
ATOM 766 N N . ILE A 1 92 ? -4.734 1.089 1.227 1.00 92.19 92 ILE A N 1
ATOM 767 C CA . ILE A 1 92 ? -5.707 1.149 2.327 1.00 92.19 92 ILE A CA 1
ATOM 768 C C . ILE A 1 92 ? -7.123 1.459 1.810 1.00 92.19 92 ILE A C 1
ATOM 770 O O . ILE A 1 92 ? -8.082 0.916 2.353 1.00 92.19 92 ILE A O 1
ATOM 774 N N . PHE A 1 93 ? -7.269 2.303 0.787 1.00 88.75 93 PHE A N 1
ATOM 775 C CA . PHE A 1 93 ? -8.573 2.651 0.212 1.00 88.75 93 PHE A CA 1
ATOM 776 C C . PHE A 1 93 ? -9.101 1.630 -0.801 1.00 88.75 93 PHE A C 1
ATOM 778 O O . PHE A 1 93 ? -10.301 1.371 -0.807 1.00 88.75 93 PHE A O 1
ATOM 785 N N . ASP A 1 94 ? -8.234 1.067 -1.640 1.00 89.44 94 ASP A N 1
ATOM 786 C CA . ASP A 1 94 ? -8.616 0.121 -2.690 1.00 89.44 94 ASP A CA 1
ATOM 787 C C . ASP A 1 94 ? -8.934 -1.264 -2.110 1.00 89.44 94 ASP A C 1
ATOM 789 O O . ASP A 1 94 ? -9.877 -1.921 -2.541 1.00 89.44 94 ASP A O 1
ATOM 793 N N . VAL A 1 95 ? -8.139 -1.711 -1.130 1.00 93.50 95 VAL A N 1
ATOM 794 C CA . VAL A 1 95 ? -8.129 -3.105 -0.649 1.00 93.50 95 VAL A CA 1
ATOM 795 C C . VAL A 1 95 ? -8.486 -3.208 0.835 1.00 93.50 95 VAL A C 1
ATOM 797 O O . VAL A 1 95 ? -9.156 -4.150 1.268 1.00 93.50 95 VAL A O 1
ATOM 800 N N . GLY A 1 96 ? -8.084 -2.222 1.635 1.00 91.25 96 GLY A N 1
ATOM 801 C CA . GLY A 1 96 ? -8.288 -2.227 3.081 1.00 91.25 96 GLY A CA 1
ATOM 802 C C . GLY A 1 96 ? -7.119 -2.847 3.847 1.00 91.25 96 GLY A C 1
ATOM 803 O O . GLY A 1 96 ? -6.488 -3.815 3.426 1.00 91.25 96 GLY A O 1
ATOM 804 N N . TYR A 1 97 ? -6.822 -2.275 5.015 1.00 91.06 97 TYR A N 1
ATOM 805 C CA . TYR A 1 97 ? -5.686 -2.696 5.833 1.00 91.06 97 TYR A CA 1
ATOM 806 C C . TYR A 1 97 ? -5.772 -4.172 6.268 1.00 91.06 97 TYR A C 1
ATOM 808 O O . TYR A 1 97 ? -6.716 -4.574 6.953 1.00 91.06 97 TYR A O 1
ATOM 816 N N . GLY A 1 98 ? -4.720 -4.934 5.950 1.00 91.81 98 GLY A N 1
ATOM 817 C CA . GLY A 1 98 ? -4.544 -6.337 6.339 1.00 91.81 98 GLY A CA 1
ATOM 818 C C . GLY A 1 98 ? -5.197 -7.345 5.390 1.00 91.81 98 GLY A C 1
ATOM 819 O O . GLY A 1 98 ? -5.218 -8.534 5.705 1.00 91.81 98 GLY A O 1
ATOM 820 N N . ASN A 1 99 ? -5.728 -6.886 4.256 1.00 95.12 99 ASN A N 1
ATOM 821 C CA . ASN A 1 99 ? -6.335 -7.735 3.238 1.00 95.12 99 ASN A CA 1
ATOM 822 C C . ASN A 1 99 ? -5.338 -8.017 2.109 1.00 95.12 99 ASN A C 1
ATOM 824 O O . ASN A 1 99 ? -4.561 -7.148 1.720 1.00 95.12 99 ASN A O 1
ATOM 828 N N . LYS A 1 100 ? -5.376 -9.235 1.564 1.00 96.50 100 LYS A N 1
ATOM 829 C CA . LYS A 1 100 ? -4.571 -9.609 0.396 1.00 96.50 100 LYS A CA 1
ATOM 830 C C . LYS A 1 100 ? -5.055 -8.865 -0.852 1.00 96.50 100 LYS A C 1
ATOM 832 O O . LYS A 1 100 ? -6.249 -8.661 -1.046 1.00 96.50 100 LYS A O 1
ATOM 837 N N . VAL A 1 101 ? -4.102 -8.447 -1.678 1.00 96.25 101 VAL A N 1
ATOM 838 C CA . VAL A 1 101 ? -4.359 -7.866 -2.994 1.00 96.25 101 VAL A CA 1
ATOM 839 C C . VAL A 1 101 ? -4.647 -9.002 -3.968 1.00 96.25 101 VAL A C 1
ATOM 841 O O . VAL A 1 101 ? -3.740 -9.763 -4.303 1.00 96.25 101 VAL A O 1
ATOM 844 N N . ASP A 1 102 ? -5.891 -9.085 -4.433 1.00 94.75 102 ASP A N 1
ATOM 845 C CA . ASP A 1 102 ? -6.347 -10.151 -5.336 1.00 94.75 102 ASP A CA 1
ATOM 846 C C . ASP A 1 102 ? -6.468 -9.690 -6.803 1.00 94.75 102 ASP A C 1
ATOM 848 O O . ASP A 1 102 ? -6.529 -10.513 -7.717 1.00 94.75 102 ASP A O 1
ATOM 852 N N . GLU A 1 103 ? -6.444 -8.378 -7.053 1.00 94.75 103 GLU A N 1
ATOM 853 C CA . GLU A 1 103 ? -6.488 -7.779 -8.391 1.00 94.75 103 GLU A CA 1
ATOM 854 C C . GLU A 1 103 ? -5.466 -6.645 -8.555 1.00 94.75 103 GLU A C 1
ATOM 856 O O . GLU A 1 103 ? -4.883 -6.160 -7.586 1.00 94.75 103 GLU A O 1
ATOM 861 N N . CYS A 1 104 ? -5.208 -6.239 -9.800 1.00 93.69 104 CYS A N 1
ATOM 862 C CA . CYS A 1 104 ? -4.219 -5.209 -10.107 1.00 93.69 104 CYS A CA 1
ATOM 863 C C . CYS A 1 104 ? -4.852 -3.814 -10.164 1.00 93.69 104 CYS A C 1
ATOM 865 O O . CYS A 1 104 ? -5.781 -3.584 -10.940 1.00 93.69 104 CYS A O 1
ATOM 867 N N . PHE A 1 105 ? -4.253 -2.855 -9.461 1.00 92.19 105 PHE A N 1
ATOM 868 C CA . PHE A 1 105 ? -4.598 -1.437 -9.533 1.00 92.19 105 PHE A CA 1
ATOM 869 C C . PHE A 1 105 ? -3.453 -0.665 -10.186 1.00 92.19 105 PHE A C 1
ATOM 871 O O . PHE A 1 105 ? -2.294 -0.786 -9.791 1.00 92.19 105 PHE A O 1
ATOM 878 N N . PHE A 1 106 ? -3.767 0.141 -11.197 1.00 91.06 106 PHE A N 1
ATOM 879 C CA . PHE A 1 106 ? -2.770 0.883 -11.968 1.00 91.06 106 PHE A CA 1
ATOM 880 C C . PHE A 1 106 ? -2.948 2.380 -11.756 1.00 91.06 106 PHE A C 1
ATOM 882 O O . PHE A 1 106 ? -4.038 2.905 -11.969 1.00 91.06 106 PHE A O 1
ATOM 889 N N . ARG A 1 107 ? -1.866 3.081 -11.417 1.00 88.69 107 ARG A N 1
ATOM 890 C CA . ARG A 1 107 ? -1.847 4.542 -11.304 1.00 88.69 107 ARG A CA 1
ATOM 891 C C . ARG A 1 107 ? -1.215 5.151 -12.533 1.00 88.69 107 ARG A C 1
ATOM 893 O O . ARG A 1 107 ? -0.086 4.822 -12.904 1.00 88.69 107 ARG A O 1
ATOM 900 N N . LYS A 1 108 ? -1.962 6.030 -13.196 1.00 84.81 108 LYS A N 1
ATOM 901 C CA . LYS A 1 108 ? -1.511 6.732 -14.397 1.00 84.81 108 LYS A CA 1
ATOM 902 C C . LYS A 1 108 ? -0.760 8.002 -14.032 1.00 84.81 108 LYS A C 1
ATOM 904 O O . LYS A 1 108 ? -1.128 8.704 -13.100 1.00 84.81 108 LYS A O 1
ATOM 909 N N . LYS A 1 109 ? 0.215 8.357 -14.867 1.00 77.69 109 LYS A N 1
ATOM 910 C CA . LYS A 1 109 ? 0.895 9.652 -14.811 1.00 77.69 109 LYS A CA 1
ATOM 911 C C . LYS A 1 109 ? -0.114 10.798 -14.835 1.00 77.69 109 LYS A C 1
ATOM 913 O O . LYS A 1 109 ? -1.105 10.773 -15.575 1.00 77.69 109 LYS A O 1
ATOM 918 N N . LYS A 1 110 ? 0.190 11.865 -14.099 1.00 71.00 110 LYS A N 1
ATOM 919 C CA . LYS A 1 110 ? -0.585 13.113 -14.139 1.00 71.00 110 LYS A CA 1
ATOM 920 C C . LYS A 1 110 ? -0.820 13.582 -15.583 1.00 71.00 110 LYS A C 1
ATOM 922 O O . LYS A 1 110 ? 0.110 13.679 -16.380 1.00 71.00 110 LYS A O 1
ATOM 927 N N . GLY A 1 111 ? -2.077 13.887 -15.912 1.00 69.50 111 GLY A N 1
ATOM 928 C CA . GLY A 1 111 ? -2.496 14.300 -17.259 1.00 69.50 111 GLY A CA 1
ATOM 929 C C . GLY A 1 111 ? -2.728 13.151 -18.251 1.00 69.50 111 GLY A C 1
ATOM 930 O O . GLY A 1 111 ? -3.079 13.419 -19.396 1.00 69.50 111 GLY A O 1
ATOM 931 N N . LYS A 1 112 ? -2.550 11.890 -17.830 1.00 73.38 112 LYS A N 1
ATOM 932 C CA . LYS A 1 112 ? -2.863 10.686 -18.621 1.00 73.38 112 LYS A CA 1
ATOM 933 C C . LYS A 1 112 ? -4.087 9.914 -18.117 1.00 73.38 112 LYS A C 1
ATOM 935 O O . LYS A 1 112 ? -4.560 9.027 -18.819 1.00 73.38 112 LYS A O 1
ATOM 940 N N . THR A 1 113 ? -4.606 10.241 -16.931 1.00 65.50 113 THR A N 1
ATOM 941 C CA . THR A 1 113 ? -5.866 9.682 -16.413 1.00 65.50 113 THR A CA 1
ATOM 942 C C . THR A 1 113 ? -7.064 10.539 -16.818 1.00 65.50 113 THR A C 1
ATOM 944 O O . THR A 1 113 ? -7.007 11.769 -16.757 1.00 65.50 113 THR A O 1
ATOM 947 N N . 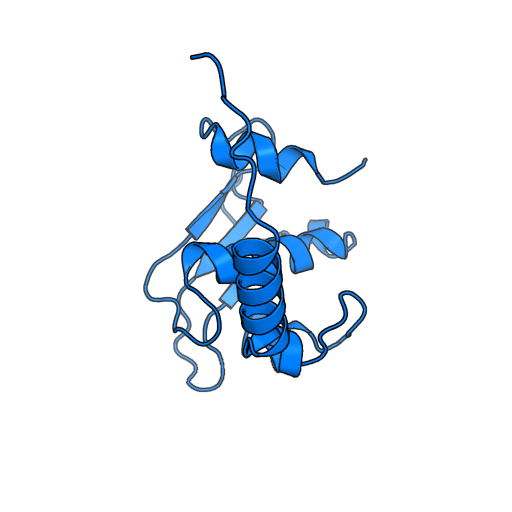ASN A 1 114 ? -8.163 9.881 -17.192 1.00 66.19 114 ASN A N 1
ATOM 948 C CA . ASN A 1 114 ? -9.474 10.504 -17.399 1.00 66.19 114 ASN A CA 1
ATOM 949 C C . ASN A 1 114 ? -10.382 10.363 -16.160 1.00 66.19 114 ASN A C 1
ATOM 951 O O . ASN A 1 114 ? -11.513 10.843 -16.178 1.00 66.19 114 ASN A O 1
ATOM 955 N N . SER A 1 115 ? -9.912 9.698 -15.094 1.00 65.00 115 SER A N 1
ATOM 956 C CA . SER A 1 115 ? -10.676 9.520 -13.858 1.00 65.00 115 SER A CA 1
ATOM 957 C C . SER A 1 115 ? -10.669 10.807 -13.039 1.00 65.00 115 SER A C 1
ATOM 959 O O . SER A 1 115 ? -9.619 11.287 -12.615 1.00 65.00 115 SER A O 1
ATOM 961 N N . HIS A 1 116 ? -11.853 11.358 -12.779 1.00 61.94 116 HIS A N 1
ATOM 962 C CA . HIS A 1 116 ? -12.000 12.568 -11.971 1.00 61.94 116 H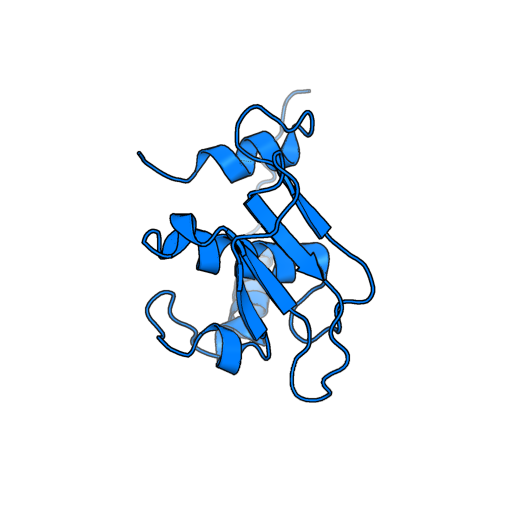IS A CA 1
ATOM 963 C C . HIS A 1 116 ? -11.526 12.364 -10.517 1.00 61.94 116 HIS A C 1
ATOM 965 O O . HIS A 1 116 ? -11.074 13.312 -9.879 1.00 61.94 116 HIS A O 1
ATOM 971 N N . GLU A 1 117 ? -11.600 11.145 -9.976 1.00 60.03 117 GLU A N 1
ATOM 972 C CA . GLU A 1 117 ? -11.136 10.833 -8.615 1.00 60.03 117 GLU A CA 1
ATOM 973 C C . GLU A 1 117 ? -9.609 10.741 -8.528 1.00 60.03 117 GLU A C 1
ATOM 975 O O . GLU A 1 117 ? -9.007 11.333 -7.628 1.00 60.03 117 GLU A O 1
ATOM 980 N N . GLU A 1 118 ? -8.970 10.099 -9.509 1.00 58.22 118 GLU A N 1
ATOM 981 C CA . GLU A 1 118 ? -7.505 10.051 -9.596 1.00 58.22 118 GLU A CA 1
ATOM 982 C C . GLU A 1 118 ? -6.924 11.441 -9.875 1.00 58.22 118 GLU A C 1
ATOM 984 O O . GLU A 1 118 ? -5.950 11.852 -9.256 1.00 58.22 118 GLU A O 1
ATOM 989 N N . GLN A 1 119 ? -7.566 12.248 -10.727 1.00 58.91 119 GLN A N 1
ATOM 990 C CA . GLN A 1 119 ? -7.113 13.620 -10.984 1.00 58.91 119 GLN A CA 1
ATOM 991 C C . GLN A 1 119 ? -7.092 14.494 -9.721 1.00 58.91 119 GLN A C 1
ATOM 993 O O . GLN A 1 119 ? -6.231 15.366 -9.615 1.00 58.91 119 GLN A O 1
ATOM 998 N N . ARG A 1 120 ? -8.000 14.270 -8.760 1.00 56.66 120 ARG A N 1
ATOM 999 C CA . ARG A 1 120 ? -8.036 15.014 -7.485 1.00 56.66 120 ARG A CA 1
ATOM 1000 C C . ARG A 1 120 ? -6.931 14.593 -6.516 1.00 56.66 120 ARG A C 1
ATOM 1002 O O . ARG A 1 120 ? -6.497 15.410 -5.706 1.00 56.66 120 ARG A O 1
ATOM 1009 N N . THR A 1 121 ? -6.482 13.344 -6.580 1.00 50.94 121 THR A N 1
ATOM 1010 C CA . THR A 1 121 ? -5.473 12.772 -5.672 1.00 50.94 121 THR A CA 1
ATOM 1011 C C . THR A 1 121 ? -4.055 12.904 -6.238 1.00 50.94 121 THR A C 1
ATOM 1013 O O . THR A 1 121 ? -3.160 13.356 -5.522 1.00 50.94 121 THR A O 1
ATOM 1016 N N . SER A 1 122 ? -3.862 12.714 -7.549 1.00 51.94 122 SER A N 1
ATOM 1017 C CA . SER A 1 122 ? -2.581 12.924 -8.252 1.00 51.94 122 SER A CA 1
ATOM 1018 C C . SER A 1 122 ? -2.136 14.397 -8.324 1.00 51.94 122 SER A C 1
ATOM 1020 O O . SER A 1 122 ? -1.004 14.705 -8.707 1.00 51.94 122 SER A O 1
ATOM 1022 N N . THR A 1 123 ? -2.996 15.364 -7.975 1.00 44.69 123 THR A N 1
ATOM 1023 C CA . THR A 1 123 ? -2.613 16.786 -7.883 1.00 44.69 123 THR A CA 1
ATOM 1024 C C . THR A 1 123 ? -1.770 17.139 -6.656 1.00 44.69 123 THR A C 1
ATOM 1026 O O . THR A 1 123 ? -1.229 18.243 -6.630 1.00 44.69 123 THR A O 1
ATOM 1029 N N . ALA A 1 124 ? -1.628 16.239 -5.678 1.00 40.97 124 ALA A N 1
ATOM 1030 C CA . ALA A 1 124 ? -1.047 16.546 -4.368 1.00 40.97 124 ALA A CA 1
ATOM 1031 C C . ALA A 1 124 ? 0.486 16.405 -4.255 1.00 40.97 124 ALA A C 1
ATOM 1033 O O . ALA A 1 124 ? 1.030 16.700 -3.196 1.00 40.97 124 ALA A O 1
ATOM 1034 N N . LEU A 1 125 ? 1.202 16.000 -5.310 1.00 38.81 125 LEU A N 1
ATOM 1035 C CA . LEU A 1 125 ? 2.670 16.040 -5.322 1.00 38.81 125 LEU A CA 1
ATOM 1036 C C . LEU A 1 125 ? 3.146 17.460 -5.697 1.00 38.81 125 LEU A C 1
ATOM 1038 O O . LEU A 1 125 ? 2.953 17.867 -6.851 1.00 38.81 125 LEU A O 1
ATOM 1042 N N . PRO A 1 126 ? 3.732 18.243 -4.767 1.00 35.66 126 PRO A N 1
ATOM 1043 C CA . PRO A 1 126 ? 4.330 19.524 -5.118 1.00 35.66 126 PRO A CA 1
ATOM 1044 C C . PRO A 1 126 ? 5.536 19.306 -6.046 1.00 35.66 126 PRO A C 1
ATOM 1046 O O . PRO A 1 126 ? 6.227 18.288 -5.957 1.00 35.66 126 PRO A O 1
ATOM 1049 N N . LYS A 1 127 ? 5.737 20.257 -6.966 1.00 35.88 127 LYS A N 1
ATOM 1050 C CA . LYS A 1 127 ? 6.928 20.333 -7.824 1.00 35.88 127 LYS A CA 1
ATOM 1051 C C . LYS A 1 127 ? 8.182 20.604 -7.005 1.00 35.88 127 LYS A C 1
ATOM 1053 O O . LYS A 1 127 ? 8.072 21.394 -6.043 1.00 35.88 127 LYS A O 1
#

Organism: NCBI:txid1531

Radius of gyration: 16.85 Å; chains: 1; bounding box: 40×38×40 Å